Protein AF-X6CVF9-F1 (afdb_monomer)

Secondary structure (DSSP, 8-state):
-HHHHHHHHHHHHHHHHHHHHHHHTT-SEEEHHHHHHHHHHH---SS-HHHHHHHHHHHHHHTT-EEE--SGGG---S---------------------HHHHHHHHHHHTTTT---BHHHHHHHHHHHH-----HHHHHHHHHHHHHHHTPPPB---

Mean predicted aligned error: 18.11 Å

Radius of gyration: 21.22 Å; Cα contacts (8 Å, |Δi|>4): 129; chains: 1; bounding box: 34×46×64 Å

Sequence (158 aa):
MQRFDDIAARRVAMIIEQYVEARKRHFGYVSTDQAARAVQRVLKPGISAHELDDMVAALAVKNGLAVVFDRGARGSVGGAEADLDRKDQTMRAPAETTDVAGAADAILGSHRENASLSMKAAIALLRERTGTKRSDADLEGLLAKKATVLGVHFSRDN

Solvent-accessible surface area (backbone atoms only — not comparable to full-atom values): 9831 Å² total; per-residue (Å²): 118,67,71,58,56,55,52,50,54,50,50,53,53,51,50,50,50,55,50,48,58,58,36,59,78,80,38,71,54,47,44,41,44,62,49,48,55,54,46,50,73,78,42,81,70,97,64,55,74,65,59,52,39,51,55,48,42,55,52,29,52,76,69,74,26,47,73,41,86,66,49,76,86,74,70,87,85,78,85,79,92,71,94,73,87,84,87,80,95,76,82,81,77,88,78,90,65,65,60,57,69,61,51,47,52,54,53,54,62,73,38,65,83,83,50,78,43,34,61,67,57,52,50,50,54,45,31,72,76,41,69,58,84,73,53,67,70,60,52,48,55,50,48,54,55,50,25,61,77,71,72,50,70,67,39,82,84,126

Structure (mmCIF, N/CA/C/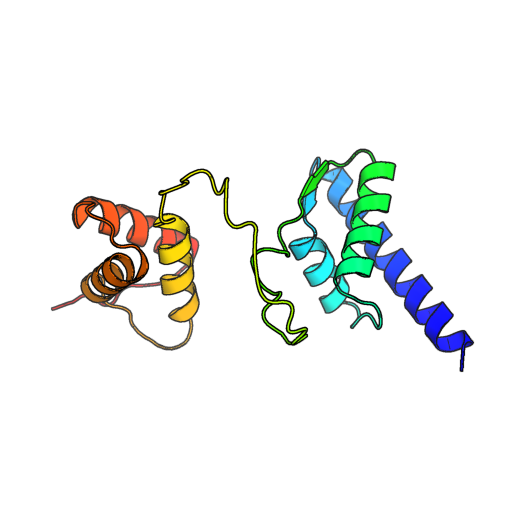O backbone):
data_AF-X6CVF9-F1
#
_entry.id   AF-X6CVF9-F1
#
loop_
_atom_site.group_PDB
_atom_site.id
_atom_site.type_symbol
_atom_site.label_atom_id
_atom_site.label_alt_id
_atom_site.label_comp_id
_atom_site.label_asym_id
_atom_site.label_entity_id
_atom_site.label_seq_id
_atom_site.pdbx_PDB_ins_code
_atom_site.Cartn_x
_atom_site.Cartn_y
_atom_site.Cartn_z
_atom_site.occupancy
_atom_site.B_iso_or_equiv
_atom_site.auth_seq_id
_atom_site.auth_comp_id
_atom_site.auth_asym_id
_atom_site.auth_atom_id
_atom_site.pdbx_PDB_model_num
ATOM 1 N N . MET A 1 1 ? 22.879 1.525 -27.992 1.00 52.31 1 MET A N 1
ATOM 2 C CA . MET A 1 1 ? 22.497 1.234 -26.593 1.00 52.31 1 MET A CA 1
ATOM 3 C C . MET A 1 1 ? 20.973 1.224 -26.382 1.00 52.31 1 MET A C 1
ATOM 5 O O . MET A 1 1 ? 20.523 0.376 -25.632 1.00 52.31 1 MET A O 1
ATOM 9 N N . GLN A 1 2 ? 20.185 2.007 -27.143 1.00 57.72 2 GLN A N 1
ATOM 10 C CA . GLN A 1 2 ? 18.704 2.110 -27.075 1.00 57.72 2 GLN A CA 1
ATOM 11 C C . GLN A 1 2 ? 17.897 0.794 -26.985 1.00 57.72 2 GLN A C 1
ATOM 13 O O . GLN A 1 2 ? 16.914 0.729 -26.260 1.00 57.72 2 GLN A O 1
ATOM 18 N N . ARG A 1 3 ? 18.318 -0.288 -27.660 1.00 59.19 3 ARG A N 1
ATOM 19 C CA . ARG A 1 3 ? 17.565 -1.561 -27.648 1.00 59.19 3 ARG A CA 1
ATOM 20 C C . ARG A 1 3 ? 17.404 -2.181 -26.256 1.00 59.19 3 ARG A C 1
ATOM 22 O O . ARG A 1 3 ? 16.417 -2.871 -26.030 1.00 59.19 3 ARG A O 1
ATOM 29 N N . PHE A 1 4 ? 18.368 -2.001 -25.352 1.00 57.22 4 PHE A N 1
ATOM 30 C CA . PHE A 1 4 ? 18.290 -2.593 -24.012 1.00 57.22 4 PHE A CA 1
ATOM 31 C C . PHE A 1 4 ? 17.327 -1.823 -23.108 1.00 57.22 4 PHE A C 1
ATOM 33 O O . PHE A 1 4 ? 16.577 -2.452 -22.361 1.00 57.22 4 PHE A O 1
ATOM 40 N N . ASP A 1 5 ? 17.285 -0.499 -23.251 1.00 64.19 5 ASP A N 1
ATOM 41 C CA . ASP A 1 5 ? 16.360 0.373 -22.525 1.00 64.19 5 ASP A CA 1
ATOM 42 C C . ASP A 1 5 ? 14.913 0.118 -22.969 1.00 64.19 5 ASP A C 1
ATOM 44 O O . ASP A 1 5 ? 14.029 -0.050 -22.131 1.00 64.19 5 ASP A O 1
ATOM 48 N N . ASP A 1 6 ? 14.686 -0.078 -24.273 1.00 72.31 6 ASP A N 1
ATOM 49 C CA . ASP A 1 6 ? 13.372 -0.449 -24.815 1.00 72.31 6 ASP A CA 1
ATOM 50 C C . ASP A 1 6 ? 12.887 -1.814 -24.298 1.00 72.31 6 ASP A C 1
ATOM 52 O O . ASP A 1 6 ? 11.703 -2.012 -24.014 1.00 72.31 6 ASP A O 1
ATOM 56 N N . ILE A 1 7 ? 13.797 -2.787 -24.169 1.00 71.88 7 ILE A N 1
ATOM 57 C CA . ILE A 1 7 ? 13.474 -4.113 -23.625 1.00 71.88 7 ILE A CA 1
ATOM 58 C C . ILE A 1 7 ? 13.165 -4.014 -22.127 1.00 71.88 7 ILE A C 1
ATOM 60 O O . ILE A 1 7 ? 12.223 -4.657 -21.658 1.00 71.88 7 ILE A O 1
ATOM 64 N N . ALA A 1 8 ? 13.928 -3.217 -21.378 1.00 73.94 8 ALA A N 1
ATOM 65 C CA . ALA A 1 8 ? 13.691 -2.988 -19.958 1.00 73.94 8 ALA A CA 1
ATOM 66 C C . ALA A 1 8 ? 12.339 -2.296 -19.724 1.00 73.94 8 ALA A C 1
ATOM 68 O O . ALA A 1 8 ? 11.545 -2.784 -18.920 1.00 73.94 8 ALA A O 1
ATOM 69 N N . ALA A 1 9 ? 12.029 -1.246 -20.487 1.00 76.50 9 ALA A N 1
ATOM 70 C CA . ALA A 1 9 ? 10.752 -0.538 -20.420 1.00 76.50 9 ALA A CA 1
ATOM 71 C C . ALA A 1 9 ? 9.562 -1.462 -20.735 1.00 76.50 9 ALA A C 1
ATOM 73 O O . ALA A 1 9 ? 8.579 -1.497 -19.992 1.00 76.50 9 ALA A O 1
ATOM 74 N N . ARG A 1 10 ? 9.674 -2.300 -21.777 1.00 84.19 10 ARG A N 1
ATOM 75 C CA . ARG A 1 10 ? 8.641 -3.299 -22.117 1.00 84.19 10 ARG A CA 1
ATOM 76 C C . ARG A 1 10 ? 8.436 -4.333 -21.012 1.00 84.19 10 ARG A C 1
ATOM 78 O O . ARG A 1 10 ? 7.300 -4.713 -20.739 1.00 84.19 10 ARG A O 1
ATOM 85 N N . ARG A 1 11 ? 9.513 -4.792 -20.368 1.00 86.06 11 ARG A N 1
ATOM 86 C CA . ARG A 1 11 ? 9.426 -5.736 -19.241 1.00 86.06 11 ARG A CA 1
ATOM 87 C C . ARG A 1 11 ? 8.744 -5.109 -18.032 1.00 86.06 11 ARG A C 1
ATOM 89 O O . ARG A 1 11 ? 7.901 -5.760 -17.426 1.00 86.06 11 ARG A O 1
ATOM 96 N N . VAL A 1 12 ? 9.071 -3.859 -17.707 1.00 85.75 12 VAL A N 1
ATOM 97 C CA . VAL A 1 12 ? 8.410 -3.119 -16.622 1.00 85.75 12 VAL A CA 1
ATOM 98 C C . VAL A 1 12 ? 6.909 -3.009 -16.891 1.00 85.75 12 VAL A C 1
ATOM 100 O O . VAL A 1 12 ? 6.118 -3.391 -16.033 1.00 85.75 12 VAL A O 1
ATOM 103 N N . ALA A 1 13 ? 6.515 -2.589 -18.097 1.00 86.62 13 ALA A N 1
ATOM 104 C CA . ALA A 1 13 ? 5.107 -2.500 -18.484 1.00 86.62 13 ALA A CA 1
ATOM 105 C C . ALA A 1 13 ? 4.376 -3.850 -18.353 1.00 86.62 13 ALA A C 1
ATOM 107 O O . ALA A 1 13 ? 3.305 -3.909 -17.755 1.00 86.62 13 ALA A O 1
ATOM 108 N N . MET A 1 14 ? 4.989 -4.939 -18.830 1.00 91.25 14 MET A N 1
ATOM 109 C CA . MET A 1 14 ? 4.422 -6.290 -18.738 1.00 91.25 14 MET A CA 1
ATOM 110 C C . MET A 1 14 ? 4.203 -6.738 -17.284 1.00 91.25 14 MET A C 1
ATOM 112 O O . MET A 1 14 ? 3.169 -7.319 -16.961 1.00 91.25 14 MET A O 1
ATOM 116 N N . ILE A 1 15 ? 5.153 -6.453 -16.388 1.00 91.38 15 ILE A N 1
ATOM 117 C CA . ILE A 1 15 ? 5.037 -6.806 -14.964 1.00 91.38 15 ILE A CA 1
ATOM 118 C C . ILE A 1 15 ? 3.931 -5.985 -14.292 1.00 91.38 15 ILE A C 1
ATOM 120 O O . ILE A 1 15 ? 3.153 -6.532 -13.509 1.00 91.38 15 ILE A O 1
ATOM 124 N N . ILE A 1 16 ? 3.844 -4.686 -14.597 1.00 91.00 16 ILE A N 1
ATOM 125 C CA . ILE A 1 16 ? 2.788 -3.813 -14.069 1.00 91.00 16 ILE A CA 1
ATOM 126 C C . ILE A 1 16 ? 1.415 -4.313 -14.530 1.00 91.00 16 ILE A C 1
ATOM 128 O O . ILE A 1 16 ? 0.497 -4.402 -13.718 1.00 91.00 16 ILE A O 1
ATOM 132 N N . GLU A 1 17 ? 1.284 -4.709 -15.795 1.00 92.81 17 GLU A N 1
ATOM 133 C CA . GLU A 1 17 ? 0.055 -5.294 -16.338 1.00 92.81 17 GLU A CA 1
ATOM 134 C C . GLU A 1 17 ? -0.347 -6.573 -15.629 1.00 92.81 17 GLU A C 1
ATOM 136 O O . GLU A 1 17 ? -1.464 -6.669 -15.118 1.00 92.81 17 GLU A O 1
ATOM 141 N N . GLN A 1 18 ? 0.583 -7.513 -15.491 1.00 91.38 18 GLN A N 1
ATOM 142 C CA . GLN A 1 18 ? 0.323 -8.748 -14.766 1.00 91.38 18 GLN A CA 1
ATOM 143 C C . GLN A 1 18 ? -0.097 -8.482 -13.313 1.00 91.38 18 GLN A C 1
ATOM 145 O O . GLN A 1 18 ? -1.004 -9.139 -12.798 1.00 91.38 18 GLN A O 1
ATOM 150 N N . TYR A 1 19 ? 0.541 -7.514 -12.652 1.00 91.31 19 TYR A N 1
ATOM 151 C CA . TYR A 1 19 ? 0.200 -7.126 -11.290 1.00 91.31 19 TYR A CA 1
ATOM 152 C C . TYR A 1 19 ? -1.219 -6.549 -11.194 1.00 91.31 19 TYR A C 1
ATOM 154 O O . TYR A 1 19 ? -1.999 -6.993 -10.349 1.00 91.31 19 TYR A O 1
ATOM 162 N N . VAL A 1 20 ? -1.571 -5.593 -12.059 1.00 90.44 20 VAL A N 1
ATOM 163 C CA . VAL A 1 20 ? -2.890 -4.939 -12.070 1.00 90.44 20 VAL A CA 1
ATOM 164 C C . VAL A 1 20 ? -3.998 -5.947 -12.392 1.00 90.44 20 VAL A C 1
ATOM 166 O O . VAL A 1 20 ? -5.005 -5.987 -11.684 1.00 90.44 20 VAL A O 1
ATOM 169 N N . GLU A 1 21 ? -3.795 -6.820 -13.381 1.00 89.56 21 GLU A N 1
ATOM 170 C CA . GLU A 1 21 ? -4.752 -7.877 -13.738 1.00 89.56 21 GLU A CA 1
ATOM 171 C C . GLU A 1 21 ? -4.952 -8.897 -12.611 1.00 89.56 21 GLU A C 1
ATOM 173 O O . GLU A 1 21 ? -6.080 -9.295 -12.310 1.00 89.56 21 GLU A O 1
ATOM 178 N N . ALA A 1 22 ? -3.875 -9.305 -11.935 1.00 88.44 22 ALA A N 1
ATOM 179 C CA . ALA A 1 22 ? -3.983 -10.183 -10.774 1.00 88.44 22 ALA A CA 1
ATOM 180 C C . ALA A 1 22 ? -4.740 -9.499 -9.625 1.00 88.44 22 ALA A C 1
ATOM 182 O O . ALA A 1 22 ? -5.572 -10.126 -8.964 1.00 88.44 22 ALA A O 1
ATOM 183 N N . ARG A 1 23 ? -4.487 -8.202 -9.406 1.00 84.06 23 ARG A N 1
ATOM 184 C CA . ARG A 1 23 ? -5.131 -7.418 -8.347 1.00 84.06 23 ARG A CA 1
ATOM 185 C C . ARG A 1 23 ? -6.631 -7.272 -8.582 1.00 84.06 23 ARG A C 1
ATOM 187 O O . ARG A 1 23 ? -7.402 -7.468 -7.645 1.00 84.06 23 ARG A O 1
ATOM 194 N N . LYS A 1 24 ? -7.036 -7.029 -9.830 1.00 86.38 24 LYS A N 1
ATOM 195 C CA . LYS A 1 24 ? -8.433 -6.875 -10.262 1.00 86.38 24 LYS A CA 1
ATOM 196 C C . LYS A 1 24 ? -9.339 -8.038 -9.861 1.00 86.38 24 LYS A C 1
ATOM 198 O O . LYS A 1 24 ? -10.513 -7.833 -9.578 1.00 86.38 24 LYS A O 1
ATOM 203 N N . ARG A 1 25 ? -8.804 -9.263 -9.810 1.00 84.06 25 ARG A N 1
ATOM 204 C CA . ARG A 1 25 ? -9.575 -10.466 -9.447 1.00 84.06 25 ARG A CA 1
ATOM 205 C C . ARG A 1 25 ? -10.025 -10.488 -7.988 1.00 84.06 25 ARG A C 1
ATOM 207 O O . ARG A 1 25 ? -10.980 -11.186 -7.665 1.00 84.06 25 ARG A O 1
ATOM 214 N N . HIS A 1 26 ? -9.323 -9.770 -7.114 1.00 83.19 26 HIS A N 1
ATOM 215 C CA . HIS A 1 26 ? -9.494 -9.878 -5.664 1.00 83.19 26 HIS A CA 1
ATOM 216 C C . HIS A 1 26 ? -9.735 -8.533 -4.970 1.00 83.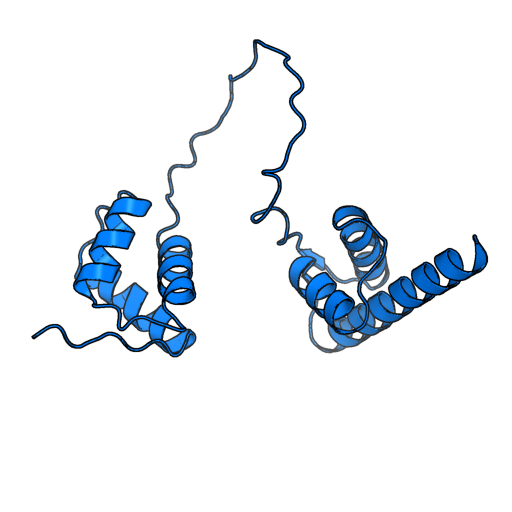19 26 HIS A C 1
ATOM 218 O O . HIS A 1 26 ? -10.218 -8.514 -3.841 1.00 83.19 26 HIS A O 1
ATOM 224 N N . PHE A 1 27 ? -9.413 -7.411 -5.619 1.00 85.69 27 PHE A N 1
ATOM 225 C CA . PHE A 1 27 ? -9.484 -6.078 -5.029 1.00 85.69 27 PHE A CA 1
ATOM 226 C C . PHE A 1 27 ? -9.986 -5.053 -6.049 1.00 85.69 27 PHE A C 1
ATOM 228 O O . PHE A 1 27 ? -9.616 -5.101 -7.218 1.00 85.69 27 PHE A O 1
ATOM 235 N N . GLY A 1 28 ? -10.764 -4.073 -5.580 1.00 87.06 28 GLY A N 1
ATOM 236 C CA . GLY A 1 28 ? -11.231 -2.934 -6.385 1.00 87.06 28 GLY A CA 1
ATOM 237 C C . GLY A 1 28 ? -10.249 -1.758 -6.464 1.00 87.06 28 GLY A C 1
ATOM 238 O O . GLY A 1 28 ? -10.631 -0.676 -6.903 1.00 87.06 28 GLY A O 1
ATOM 239 N N . TYR A 1 29 ? -9.007 -1.929 -5.999 1.00 91.31 29 TYR A N 1
ATOM 240 C CA . TYR A 1 29 ? -8.017 -0.853 -5.949 1.00 91.31 29 TYR A CA 1
ATOM 241 C C . TYR A 1 29 ? -6.571 -1.351 -6.088 1.00 91.31 29 TYR A C 1
ATOM 243 O O . TYR A 1 29 ? -6.263 -2.521 -5.832 1.00 91.31 29 TYR A O 1
ATOM 251 N N . VAL A 1 30 ? -5.678 -0.422 -6.434 1.00 91.69 30 VAL A N 1
ATOM 252 C CA . VAL A 1 30 ? -4.224 -0.590 -6.517 1.00 91.69 30 VAL 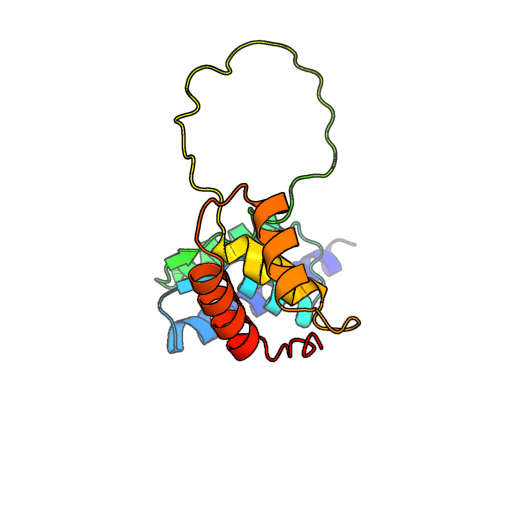A CA 1
ATOM 253 C C . VAL A 1 30 ? -3.531 0.459 -5.643 1.00 91.69 30 VAL A C 1
ATOM 255 O O . VAL A 1 30 ? -3.854 1.639 -5.717 1.00 91.69 30 VAL A O 1
ATOM 258 N N . SER A 1 31 ? -2.570 0.028 -4.823 1.00 93.19 31 SER A N 1
ATOM 259 C CA . SER A 1 31 ? -1.676 0.910 -4.056 1.00 93.19 31 SER A CA 1
ATOM 260 C C . SER A 1 31 ? -0.369 1.094 -4.821 1.00 93.19 31 SER A C 1
ATOM 262 O O . SER A 1 31 ? 0.210 0.103 -5.285 1.00 93.19 31 SER A O 1
ATOM 264 N N . THR A 1 32 ? 0.104 2.335 -4.955 1.00 91.50 32 THR A N 1
ATOM 265 C CA . THR A 1 32 ? 1.355 2.600 -5.667 1.00 91.50 32 THR A CA 1
ATOM 266 C C . THR A 1 32 ? 2.556 2.036 -4.905 1.00 91.50 32 THR A C 1
ATOM 268 O O . THR A 1 32 ? 3.414 1.410 -5.523 1.00 91.50 32 THR A O 1
ATOM 271 N N . ASP A 1 33 ? 2.627 2.121 -3.572 1.00 89.81 33 ASP A N 1
ATOM 272 C CA . ASP A 1 33 ? 3.700 1.510 -2.768 1.00 89.81 33 ASP A CA 1
ATOM 273 C C . ASP A 1 33 ? 3.750 -0.015 -2.944 1.00 89.81 33 ASP A C 1
ATOM 275 O O . ASP A 1 33 ? 4.815 -0.575 -3.226 1.00 89.81 33 ASP A O 1
ATOM 279 N N . GLN A 1 34 ? 2.602 -0.697 -2.862 1.00 91.38 34 GLN A N 1
ATOM 280 C CA . GLN A 1 34 ? 2.546 -2.148 -3.060 1.00 91.38 34 GLN A CA 1
ATOM 281 C C . GLN A 1 34 ? 2.926 -2.544 -4.488 1.00 91.38 34 GLN A C 1
ATOM 283 O O . GLN A 1 34 ? 3.629 -3.542 -4.670 1.00 91.38 34 GLN A O 1
ATOM 288 N N . ALA A 1 35 ? 2.489 -1.770 -5.483 1.00 89.94 35 ALA A N 1
ATOM 289 C CA . ALA A 1 35 ? 2.834 -2.000 -6.877 1.00 89.94 35 ALA A CA 1
ATOM 290 C C . ALA A 1 35 ? 4.346 -1.875 -7.107 1.00 89.94 35 ALA A C 1
ATOM 292 O O . ALA A 1 35 ? 4.943 -2.802 -7.654 1.00 89.94 35 ALA A O 1
ATOM 293 N N . ALA A 1 36 ? 5.014 -0.821 -6.615 1.00 88.88 36 ALA A N 1
ATOM 294 C CA . ALA A 1 36 ? 6.470 -0.753 -6.770 1.00 88.88 36 ALA A CA 1
ATOM 295 C C . ALA A 1 36 ? 7.199 -1.841 -6.018 1.00 88.88 36 ALA A C 1
ATOM 297 O O . ALA A 1 36 ? 8.146 -2.385 -6.569 1.00 88.88 36 ALA A O 1
ATOM 298 N N . ARG A 1 37 ? 6.790 -2.191 -4.795 1.00 88.62 37 ARG A N 1
ATOM 299 C CA . ARG A 1 37 ? 7.435 -3.303 -4.085 1.00 88.62 37 ARG A CA 1
ATOM 300 C C . ARG A 1 37 ? 7.324 -4.599 -4.882 1.00 88.62 37 ARG A C 1
ATOM 302 O O . ARG A 1 37 ? 8.281 -5.367 -4.924 1.00 88.62 37 ARG A O 1
ATOM 309 N N . ALA A 1 38 ? 6.178 -4.845 -5.514 1.00 88.69 38 ALA A N 1
ATOM 310 C CA . ALA A 1 38 ? 5.983 -6.011 -6.367 1.00 88.69 38 ALA A CA 1
ATOM 311 C C . ALA A 1 38 ? 6.880 -5.959 -7.614 1.00 88.69 38 ALA A C 1
ATOM 313 O O . ALA A 1 38 ? 7.583 -6.927 -7.890 1.00 88.69 38 ALA A O 1
ATOM 314 N N . VAL A 1 39 ? 6.923 -4.821 -8.313 1.00 86.69 39 VAL A N 1
ATOM 315 C CA . VAL A 1 39 ? 7.760 -4.632 -9.509 1.00 86.69 39 VAL A CA 1
ATOM 316 C C . VAL A 1 39 ? 9.250 -4.744 -9.164 1.00 86.69 39 VAL A C 1
ATOM 318 O O . VAL A 1 39 ? 9.963 -5.516 -9.799 1.00 86.69 39 VAL A O 1
ATOM 321 N N . GLN A 1 40 ? 9.705 -4.068 -8.104 1.00 86.81 40 GLN A N 1
ATOM 322 C CA . GLN A 1 40 ? 11.098 -4.047 -7.636 1.00 86.81 40 GLN A CA 1
ATOM 323 C C . GLN A 1 40 ? 11.623 -5.420 -7.201 1.00 86.81 40 GLN A C 1
ATOM 325 O O . GLN A 1 40 ? 12.823 -5.674 -7.297 1.00 86.81 40 GLN A O 1
ATOM 330 N N . ARG A 1 41 ? 10.744 -6.313 -6.724 1.00 85.12 41 ARG A N 1
ATOM 331 C CA . ARG A 1 41 ? 11.113 -7.702 -6.401 1.00 85.12 41 ARG A CA 1
ATOM 332 C C . ARG A 1 41 ? 11.452 -8.523 -7.640 1.00 85.12 41 ARG A C 1
ATOM 334 O O . ARG A 1 41 ? 12.248 -9.448 -7.539 1.00 85.12 41 ARG A O 1
ATOM 341 N N . VAL A 1 42 ? 10.833 -8.211 -8.775 1.00 83.94 42 VAL A N 1
ATOM 342 C CA . VAL A 1 42 ? 11.019 -8.951 -10.030 1.00 83.94 42 VAL A CA 1
ATOM 343 C C . VAL A 1 42 ? 12.145 -8.339 -10.860 1.00 83.94 42 VAL A C 1
ATOM 345 O O . VAL A 1 42 ? 12.932 -9.055 -11.474 1.00 83.94 42 VAL A O 1
ATOM 348 N N . LEU A 1 43 ? 12.239 -7.012 -10.873 1.00 83.31 43 LEU A N 1
ATOM 349 C CA . LEU A 1 43 ? 13.207 -6.263 -11.660 1.00 83.31 43 LEU A CA 1
ATOM 350 C C . LEU A 1 43 ? 13.526 -4.955 -10.941 1.00 83.31 43 LEU A C 1
ATOM 352 O O . LEU A 1 43 ? 12.612 -4.293 -10.471 1.00 83.31 43 LEU A O 1
ATOM 356 N N . LYS A 1 44 ? 14.791 -4.526 -10.919 1.00 81.62 44 LYS A N 1
ATOM 357 C CA . LYS A 1 44 ? 15.118 -3.138 -10.562 1.00 81.62 44 LYS A CA 1
ATOM 358 C C . LYS A 1 44 ? 14.803 -2.242 -11.764 1.00 81.62 44 LYS A C 1
ATOM 360 O O . LYS A 1 44 ? 15.535 -2.323 -12.752 1.00 81.62 44 LYS A O 1
ATOM 365 N N . PRO A 1 45 ? 13.720 -1.445 -11.729 1.00 74.00 45 PRO A N 1
ATOM 366 C CA . PRO A 1 45 ? 13.382 -0.594 -12.856 1.00 74.00 45 PRO A CA 1
ATOM 367 C C . PRO A 1 45 ? 14.441 0.503 -13.015 1.00 74.00 45 PRO A C 1
ATOM 369 O O . PRO A 1 45 ? 14.866 1.099 -12.029 1.00 74.00 45 PRO A O 1
ATOM 372 N N . GLY A 1 46 ? 14.841 0.785 -14.256 1.00 78.62 46 GLY A N 1
ATOM 373 C CA . GLY A 1 46 ? 15.671 1.947 -14.601 1.00 78.62 46 GLY A CA 1
ATOM 374 C C . GLY A 1 46 ? 14.871 3.246 -14.753 1.00 78.62 46 GLY A C 1
ATOM 375 O O . GLY A 1 46 ? 15.369 4.183 -15.362 1.00 78.62 46 GLY A O 1
ATOM 376 N N . ILE A 1 47 ? 13.631 3.277 -14.253 1.00 81.25 47 ILE A N 1
ATOM 377 C CA . ILE A 1 47 ? 12.707 4.416 -14.334 1.00 81.25 47 ILE A CA 1
ATOM 378 C C . ILE A 1 47 ? 12.512 5.051 -12.959 1.00 81.25 47 ILE A C 1
ATOM 380 O O . ILE A 1 47 ? 12.764 4.422 -11.925 1.00 81.25 47 ILE A O 1
ATOM 384 N N . SER A 1 48 ? 12.059 6.304 -12.944 1.00 86.19 48 SER A N 1
ATOM 385 C CA . SER A 1 48 ? 11.829 7.024 -11.691 1.00 86.19 48 SER A CA 1
ATOM 386 C C . SER A 1 48 ? 10.642 6.447 -10.905 1.00 86.19 48 SER A C 1
ATOM 388 O O . SER A 1 48 ? 9.750 5.798 -11.452 1.00 86.19 48 SER A O 1
ATOM 390 N N . ALA A 1 49 ? 10.611 6.701 -9.594 1.00 83.94 49 ALA A N 1
ATOM 391 C CA . ALA A 1 49 ? 9.506 6.268 -8.740 1.00 83.94 49 ALA A CA 1
ATOM 392 C C . ALA A 1 49 ? 8.161 6.891 -9.156 1.00 83.94 49 ALA A C 1
ATOM 394 O O . ALA A 1 49 ? 7.145 6.203 -9.100 1.00 83.94 49 ALA A O 1
ATOM 395 N N . HIS A 1 50 ? 8.173 8.158 -9.582 1.00 85.56 50 HIS A N 1
ATOM 396 C CA . HIS A 1 50 ? 6.987 8.864 -10.072 1.00 85.56 50 HIS A CA 1
ATOM 397 C C . HIS A 1 50 ?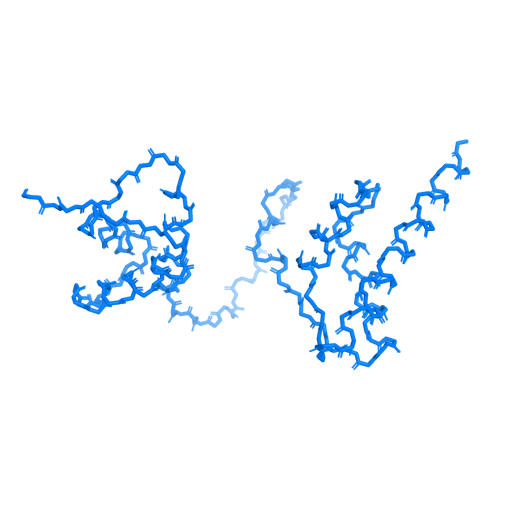 6.497 8.291 -11.402 1.00 85.56 50 HIS A C 1
ATOM 399 O O . HIS A 1 50 ? 5.318 7.998 -11.541 1.00 85.56 50 HIS A O 1
ATOM 405 N N . GLU A 1 51 ? 7.409 8.021 -12.334 1.00 88.12 51 GLU A N 1
ATOM 406 C CA . GLU A 1 51 ? 7.070 7.415 -13.625 1.00 88.12 51 GLU A CA 1
ATOM 407 C C . GLU A 1 51 ? 6.475 6.009 -13.462 1.00 88.12 51 GLU A C 1
ATOM 409 O O . GLU A 1 51 ? 5.496 5.654 -14.117 1.00 88.12 51 GLU A O 1
ATOM 414 N N . LEU A 1 52 ? 7.006 5.217 -12.525 1.00 88.75 52 LEU A N 1
ATOM 415 C CA . LEU A 1 52 ? 6.424 3.926 -12.167 1.00 88.75 52 LEU A CA 1
ATOM 416 C C . LEU A 1 52 ? 5.000 4.074 -11.603 1.00 88.75 52 LEU A C 1
ATOM 418 O O . LEU A 1 52 ? 4.129 3.264 -11.924 1.00 88.75 52 LEU A O 1
ATOM 422 N N . ASP A 1 53 ? 4.756 5.096 -10.784 1.00 90.81 53 ASP A N 1
ATOM 423 C CA . ASP A 1 53 ? 3.437 5.363 -10.199 1.00 90.81 53 ASP A CA 1
ATOM 424 C C . ASP A 1 53 ? 2.426 5.788 -11.261 1.00 90.81 53 ASP A C 1
ATOM 426 O O . ASP A 1 53 ? 1.303 5.282 -11.259 1.00 90.81 53 ASP A O 1
ATOM 430 N N . ASP A 1 54 ? 2.841 6.625 -12.209 1.00 91.75 54 ASP A N 1
ATOM 431 C CA . ASP A 1 54 ? 2.013 7.056 -13.334 1.00 91.75 54 ASP A CA 1
ATOM 432 C C . ASP A 1 54 ? 1.623 5.874 -14.232 1.00 91.75 54 ASP A C 1
ATOM 434 O O . ASP A 1 54 ? 0.455 5.726 -14.599 1.00 91.75 54 ASP A O 1
ATOM 438 N N . MET A 1 55 ? 2.568 4.974 -14.535 1.00 91.94 55 MET A N 1
ATOM 439 C CA . MET A 1 55 ? 2.292 3.758 -15.313 1.00 91.94 55 MET A CA 1
ATOM 440 C C . MET A 1 55 ? 1.289 2.838 -14.605 1.00 91.94 55 MET A C 1
ATOM 442 O O . MET A 1 55 ? 0.363 2.315 -15.232 1.00 91.94 55 MET A O 1
ATOM 446 N N . VAL A 1 56 ? 1.459 2.645 -13.295 1.00 91.94 56 VAL A N 1
ATOM 447 C CA . VAL A 1 56 ? 0.543 1.847 -12.471 1.00 91.94 56 VAL A CA 1
ATOM 448 C C . VAL A 1 56 ? -0.844 2.488 -12.440 1.00 91.94 56 VAL A C 1
ATOM 450 O O . VAL A 1 56 ? -1.841 1.791 -12.639 1.00 91.94 56 VAL A O 1
ATOM 453 N N . ALA A 1 57 ? -0.917 3.802 -12.226 1.00 92.69 57 ALA A N 1
ATOM 454 C CA . ALA A 1 57 ? -2.168 4.542 -12.152 1.00 92.69 57 ALA A CA 1
ATOM 455 C C . ALA A 1 57 ? -2.931 4.491 -13.480 1.00 92.69 57 ALA A C 1
ATOM 457 O O . ALA A 1 57 ? -4.114 4.147 -13.497 1.00 92.69 57 ALA A O 1
ATOM 458 N N . ALA A 1 58 ? -2.248 4.751 -14.598 1.00 93.12 58 ALA A N 1
ATOM 459 C CA . ALA A 1 58 ? -2.841 4.694 -15.929 1.00 93.12 58 ALA A CA 1
ATOM 460 C C . ALA A 1 58 ? -3.458 3.317 -16.213 1.00 93.12 58 ALA A C 1
ATOM 462 O O . ALA A 1 58 ? -4.579 3.215 -16.721 1.00 93.12 58 ALA A O 1
ATOM 463 N N . LEU A 1 59 ? -2.755 2.244 -15.843 1.00 92.38 59 LEU A N 1
ATOM 464 C CA . LEU A 1 59 ? -3.220 0.888 -16.099 1.00 92.38 59 LEU A CA 1
ATOM 465 C C . LEU A 1 59 ? -4.334 0.439 -15.149 1.00 92.38 59 LEU A C 1
ATOM 467 O O . LEU A 1 59 ? -5.241 -0.280 -15.570 1.00 92.38 59 LEU A O 1
ATOM 471 N N . ALA A 1 60 ? -4.297 0.883 -13.894 1.00 91.31 60 ALA A N 1
ATOM 472 C CA . ALA A 1 60 ? -5.362 0.662 -12.924 1.00 91.31 60 ALA A CA 1
ATOM 473 C C . ALA A 1 60 ? -6.664 1.355 -13.356 1.00 91.31 60 ALA A C 1
ATOM 475 O O . ALA A 1 60 ? -7.708 0.704 -13.393 1.00 91.31 60 ALA A O 1
ATOM 476 N N . VAL A 1 61 ? -6.594 2.622 -13.787 1.00 93.00 61 VAL A N 1
ATOM 477 C CA . VAL A 1 61 ? -7.748 3.374 -14.311 1.00 93.00 61 VAL A CA 1
ATOM 478 C C . VAL A 1 61 ? -8.321 2.694 -15.551 1.00 93.00 61 VAL A C 1
ATOM 480 O O . VAL A 1 61 ? -9.528 2.463 -15.621 1.00 93.00 61 VAL A O 1
ATOM 483 N N . LYS A 1 62 ? -7.462 2.287 -16.496 1.00 93.12 62 LYS A N 1
ATOM 484 C CA . LYS A 1 62 ? -7.881 1.527 -17.686 1.00 93.12 62 LYS A CA 1
ATOM 485 C C . LYS A 1 62 ? -8.626 0.237 -17.320 1.00 93.12 62 LYS A C 1
ATOM 487 O O . LYS A 1 62 ? -9.506 -0.194 -18.060 1.00 93.12 62 LYS A O 1
ATOM 492 N N . ASN A 1 63 ? -8.292 -0.363 -16.181 1.00 88.44 63 ASN A N 1
ATOM 493 C CA . ASN A 1 63 ? -8.896 -1.595 -15.684 1.00 88.44 63 ASN A CA 1
ATOM 494 C C . ASN A 1 63 ? -10.064 -1.409 -14.709 1.00 88.44 63 ASN A C 1
ATOM 496 O O . ASN A 1 63 ? -10.584 -2.407 -14.204 1.00 88.44 63 ASN A O 1
ATOM 500 N N . GLY A 1 64 ? -10.498 -0.170 -14.467 1.00 90.25 64 GLY A N 1
ATOM 501 C CA . GLY A 1 64 ? -11.608 0.135 -13.565 1.00 90.25 64 GLY A CA 1
ATOM 502 C C . GLY A 1 64 ? -11.265 -0.023 -12.082 1.00 90.25 64 GLY A C 1
ATOM 503 O O . GLY A 1 64 ? -12.159 -0.259 -11.273 1.00 90.25 64 GLY A O 1
ATOM 504 N N . LEU A 1 65 ? -9.985 0.074 -11.717 1.00 90.75 65 LEU A N 1
ATOM 505 C CA . LEU A 1 65 ? -9.524 0.018 -10.331 1.00 90.75 65 LEU A CA 1
ATOM 506 C C . LEU A 1 65 ? -9.263 1.422 -9.787 1.00 90.75 65 LEU A C 1
ATOM 508 O O . LEU A 1 65 ? -8.690 2.270 -10.472 1.00 90.75 65 LEU A O 1
ATOM 512 N N . ALA A 1 66 ? -9.628 1.646 -8.524 1.00 91.31 66 ALA A N 1
ATOM 513 C CA . ALA A 1 66 ? -9.233 2.852 -7.805 1.00 91.31 66 ALA A CA 1
ATOM 514 C C . ALA A 1 66 ? -7.713 2.866 -7.554 1.00 91.31 66 ALA A C 1
ATOM 516 O O . ALA A 1 66 ? -7.103 1.817 -7.338 1.00 91.31 66 ALA A O 1
ATOM 517 N N . VAL A 1 67 ? -7.097 4.049 -7.544 1.00 93.31 67 VAL A N 1
ATOM 518 C CA . VAL A 1 67 ? -5.652 4.214 -7.312 1.00 93.31 67 VAL A CA 1
ATOM 519 C C . VAL A 1 67 ? -5.418 4.901 -5.972 1.00 93.31 67 VAL A C 1
ATOM 521 O O . VAL A 1 67 ? -6.004 5.945 -5.695 1.00 93.31 67 VAL A O 1
ATOM 524 N N . VAL A 1 68 ? -4.551 4.319 -5.146 1.00 93.19 68 VAL A N 1
ATOM 525 C CA . VAL A 1 68 ? -4.132 4.867 -3.852 1.00 93.19 68 VAL A CA 1
ATOM 526 C C . VAL A 1 68 ? -2.655 5.245 -3.931 1.00 93.19 68 VAL A C 1
ATOM 528 O O . VAL A 1 68 ? -1.798 4.373 -4.073 1.00 93.19 68 VAL A O 1
ATOM 531 N N . PHE A 1 69 ? -2.361 6.541 -3.818 1.00 89.38 69 PHE A N 1
ATOM 532 C CA . PHE A 1 69 ? -0.998 7.077 -3.796 1.00 89.38 69 PHE A CA 1
ATOM 533 C C . PHE A 1 69 ? -0.461 7.127 -2.359 1.00 89.38 69 PHE A C 1
ATOM 535 O O . PHE A 1 69 ? -0.554 8.144 -1.678 1.00 89.38 69 PHE A O 1
ATOM 542 N N . ASP A 1 70 ? 0.097 6.017 -1.882 1.00 86.69 70 ASP A N 1
ATOM 543 C CA . ASP A 1 70 ? 0.576 5.838 -0.502 1.00 86.69 70 ASP A CA 1
ATOM 544 C C . ASP A 1 70 ? 2.106 5.931 -0.349 1.00 86.69 70 ASP A C 1
ATOM 546 O O . ASP A 1 70 ? 2.620 5.931 0.772 1.00 86.69 70 ASP A O 1
ATOM 550 N N . ARG A 1 71 ? 2.855 6.084 -1.452 1.00 74.50 71 ARG A N 1
ATOM 551 C CA . ARG A 1 71 ? 4.325 6.206 -1.412 1.00 74.50 71 ARG A CA 1
ATOM 552 C C . ARG A 1 71 ? 4.828 7.595 -0.984 1.00 74.50 71 ARG A C 1
ATOM 554 O O . ARG A 1 71 ? 5.860 7.694 -0.319 1.00 74.50 71 ARG A O 1
ATOM 561 N N . GLY A 1 72 ? 4.100 8.665 -1.318 1.00 60.78 72 GLY A N 1
ATOM 562 C CA . GLY A 1 72 ? 4.532 10.061 -1.124 1.00 60.78 72 GLY A CA 1
ATOM 563 C C . GLY A 1 72 ? 4.755 10.489 0.333 1.00 60.78 72 GLY A C 1
ATOM 564 O O . GLY A 1 72 ? 5.463 11.457 0.588 1.00 60.78 72 GLY A O 1
ATOM 565 N N . ALA A 1 73 ? 4.232 9.741 1.306 1.00 54.44 73 ALA A N 1
ATOM 566 C CA . ALA A 1 73 ? 4.442 10.029 2.724 1.00 54.44 73 ALA A CA 1
ATOM 567 C C . ALA A 1 73 ? 5.848 9.644 3.237 1.00 54.44 73 ALA A C 1
ATOM 569 O O . ALA A 1 73 ? 6.174 9.940 4.385 1.00 54.44 73 ALA A O 1
ATOM 570 N N . ARG A 1 74 ? 6.678 8.958 2.430 1.00 51.69 74 ARG A N 1
ATOM 571 C CA . ARG A 1 74 ? 7.950 8.368 2.891 1.00 51.69 74 ARG A CA 1
ATOM 572 C C . ARG A 1 74 ? 9.229 8.869 2.219 1.00 51.69 74 ARG A C 1
ATOM 574 O O . ARG A 1 74 ? 10.297 8.412 2.615 1.00 51.69 74 ARG A O 1
ATOM 581 N N . GLY A 1 75 ? 9.188 9.814 1.281 1.00 43.88 75 GLY A N 1
ATOM 582 C CA . GLY A 1 75 ? 10.448 10.307 0.725 1.00 43.88 75 GLY A CA 1
ATOM 583 C C . GLY A 1 75 ? 10.338 11.334 -0.385 1.00 43.88 75 GLY A C 1
ATOM 584 O O . GLY A 1 75 ? 10.350 10.963 -1.550 1.00 43.88 75 GLY A O 1
ATOM 585 N N . SER A 1 76 ? 10.375 12.604 0.014 1.00 42.50 76 SER A N 1
ATOM 586 C CA . SER A 1 76 ? 11.106 13.655 -0.701 1.00 42.50 76 SER A CA 1
ATOM 587 C C . SER A 1 76 ? 11.822 14.523 0.335 1.00 42.50 76 SER A C 1
ATOM 589 O O . SER A 1 76 ? 11.458 15.667 0.576 1.00 42.50 76 SER A O 1
ATOM 591 N N . VAL A 1 77 ? 12.826 13.948 1.001 1.00 48.66 77 VAL A N 1
ATOM 592 C CA . VAL A 1 77 ? 13.879 14.722 1.673 1.00 48.66 77 VAL A CA 1
ATOM 593 C C . VAL A 1 77 ? 15.180 14.303 1.007 1.00 48.66 77 VAL A C 1
ATOM 595 O O . VAL A 1 77 ? 15.778 13.290 1.357 1.00 48.66 77 VAL A O 1
ATOM 598 N N . GLY A 1 78 ? 15.540 15.028 -0.048 1.00 42.91 78 GLY A N 1
ATOM 599 C CA . GLY A 1 78 ? 16.684 14.704 -0.889 1.00 42.91 78 GLY A CA 1
ATOM 600 C C . GLY A 1 78 ? 16.900 15.728 -1.995 1.00 42.91 78 GLY A C 1
ATOM 601 O O . GLY A 1 78 ? 16.687 15.415 -3.156 1.00 42.91 78 GLY A O 1
ATOM 602 N N . GLY A 1 79 ? 17.311 16.937 -1.600 1.00 44.06 79 GLY A N 1
ATOM 603 C CA . GLY A 1 79 ? 18.225 17.791 -2.365 1.00 44.06 79 GLY A CA 1
ATOM 604 C C . GLY A 1 79 ? 17.747 18.377 -3.695 1.00 44.06 79 GLY A C 1
ATOM 605 O O . GLY A 1 79 ? 18.119 17.890 -4.755 1.00 44.06 79 GLY A O 1
ATOM 606 N N . ALA A 1 80 ? 17.084 19.527 -3.628 1.00 41.59 80 ALA A N 1
ATOM 607 C CA . ALA A 1 80 ? 17.352 20.622 -4.556 1.00 41.59 80 ALA A CA 1
ATOM 608 C C . ALA A 1 80 ? 17.247 2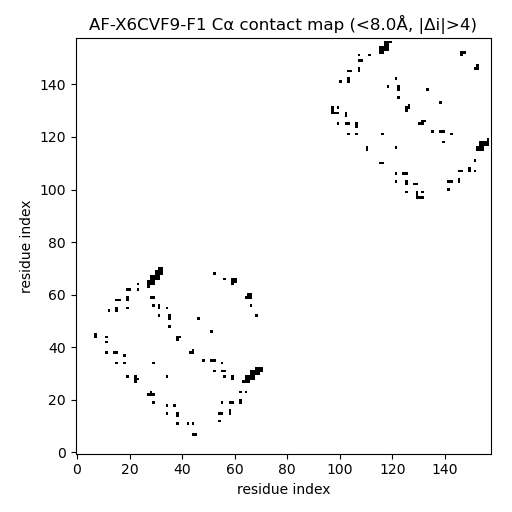1.922 -3.756 1.00 41.59 80 ALA A C 1
ATOM 610 O O . ALA A 1 80 ? 16.155 22.427 -3.502 1.00 41.59 80 ALA A O 1
ATOM 611 N N . GLU A 1 81 ? 18.395 22.410 -3.286 1.00 49.38 81 GLU A N 1
ATOM 612 C CA . GLU A 1 81 ? 18.526 23.800 -2.869 1.00 49.38 81 GLU A CA 1
ATOM 613 C C . GLU A 1 81 ? 18.227 24.674 -4.090 1.00 49.38 81 GLU A C 1
ATOM 615 O O . GLU A 1 81 ? 19.023 24.770 -5.020 1.00 49.38 81 GLU A O 1
ATOM 620 N N . ALA A 1 82 ? 17.046 25.278 -4.100 1.00 40.25 82 ALA A N 1
ATOM 621 C CA . ALA A 1 82 ? 16.795 26.497 -4.840 1.00 40.25 82 ALA A CA 1
ATOM 622 C C . ALA A 1 82 ? 16.282 27.505 -3.818 1.00 40.25 82 ALA A C 1
ATOM 624 O O . ALA A 1 82 ? 15.118 27.501 -3.419 1.00 40.25 82 ALA A O 1
ATOM 625 N N . ASP A 1 83 ? 17.236 28.299 -3.353 1.00 46.59 83 ASP A N 1
ATOM 626 C CA . ASP A 1 83 ? 17.056 29.573 -2.687 1.00 46.59 83 ASP A CA 1
ATOM 627 C C . ASP A 1 83 ? 16.038 30.426 -3.460 1.00 46.59 83 ASP A C 1
ATOM 629 O O . ASP A 1 83 ? 16.341 30.959 -4.524 1.00 46.59 83 ASP A O 1
ATOM 633 N N . LEU A 1 84 ? 14.807 30.501 -2.951 1.00 54.09 84 LEU A N 1
ATOM 634 C CA . LEU A 1 84 ? 13.837 31.544 -3.273 1.00 54.09 84 LEU A CA 1
ATOM 635 C C . LEU A 1 84 ? 13.107 31.908 -1.983 1.00 54.09 84 LEU A C 1
ATOM 637 O O . LEU A 1 84 ? 12.057 31.373 -1.624 1.00 54.09 84 LEU A O 1
ATOM 641 N N . ASP A 1 85 ? 13.744 32.817 -1.261 1.00 45.31 85 ASP A N 1
ATOM 642 C CA . ASP A 1 85 ? 13.190 33.534 -0.133 1.00 45.31 85 ASP A CA 1
ATOM 643 C C . ASP A 1 85 ? 11.870 34.246 -0.498 1.00 45.31 85 ASP A C 1
ATOM 645 O O . ASP A 1 85 ? 11.759 34.974 -1.485 1.00 45.31 85 ASP A O 1
ATOM 649 N N . ARG A 1 86 ? 10.930 34.115 0.441 1.00 51.22 86 ARG A N 1
ATOM 650 C CA . ARG A 1 86 ? 9.892 35.081 0.825 1.00 51.22 86 ARG A CA 1
ATOM 651 C C . ARG A 1 86 ? 8.539 35.113 0.091 1.00 51.22 86 ARG A C 1
ATOM 653 O O . ARG A 1 86 ? 8.397 35.569 -1.035 1.00 51.22 86 ARG A O 1
ATOM 660 N N . LYS A 1 87 ? 7.530 34.894 0.951 1.00 46.03 87 LYS A N 1
ATOM 661 C CA . LYS A 1 87 ? 6.104 35.280 0.893 1.00 46.03 87 LYS A CA 1
ATOM 662 C C . LYS A 1 87 ? 5.188 34.362 0.084 1.00 46.03 87 LYS A C 1
ATOM 664 O O . LYS A 1 87 ? 4.886 34.651 -1.059 1.00 46.03 87 LYS A O 1
ATOM 669 N N . ASP A 1 88 ? 4.683 33.311 0.730 1.00 37.53 88 ASP A N 1
ATOM 670 C CA . ASP A 1 88 ? 3.267 33.264 1.141 1.00 37.53 88 ASP A CA 1
ATOM 671 C C . ASP A 1 88 ? 3.011 32.019 2.016 1.00 37.53 88 ASP A C 1
ATOM 673 O O . ASP A 1 88 ? 2.535 30.978 1.572 1.00 37.53 88 ASP A O 1
ATOM 677 N N . GLN A 1 89 ? 3.390 32.095 3.296 1.00 43.75 89 GLN A N 1
ATOM 678 C CA . GLN A 1 89 ? 2.851 31.195 4.322 1.00 43.75 89 GLN A CA 1
ATOM 679 C C . GLN A 1 89 ? 1.623 31.858 4.948 1.00 43.75 89 GLN A C 1
ATOM 681 O O . GLN A 1 89 ? 1.614 32.177 6.132 1.00 43.75 89 GLN A O 1
ATOM 686 N N . THR A 1 90 ? 0.580 32.087 4.155 1.00 49.34 90 THR A N 1
ATOM 687 C CA . THR A 1 90 ? -0.742 32.412 4.688 1.00 49.34 90 THR A CA 1
ATOM 688 C C . THR A 1 90 ? -1.730 31.422 4.098 1.00 49.34 90 THR A C 1
ATOM 690 O O . THR A 1 90 ? -1.880 31.333 2.888 1.00 49.34 90 THR A O 1
ATOM 693 N N . MET A 1 91 ? -2.398 30.682 4.987 1.00 38.66 91 MET A N 1
ATOM 694 C CA . MET A 1 91 ? -3.403 29.630 4.749 1.00 38.66 91 MET A CA 1
ATOM 695 C C . MET A 1 91 ? -2.935 28.169 4.880 1.00 38.66 91 MET A C 1
ATOM 697 O O . MET A 1 91 ? -3.431 27.278 4.193 1.00 38.66 91 MET A O 1
ATOM 701 N N . ARG A 1 92 ? -2.072 27.872 5.864 1.00 35.84 92 ARG A N 1
ATOM 702 C CA . ARG A 1 92 ? -2.014 26.526 6.463 1.00 35.84 92 ARG A CA 1
ATOM 703 C C . ARG A 1 92 ? -3.154 26.393 7.478 1.00 35.84 92 ARG A C 1
ATOM 705 O O . ARG A 1 92 ? -3.070 26.932 8.577 1.00 35.84 92 ARG A O 1
ATOM 712 N N . ALA A 1 93 ? -4.224 25.701 7.094 1.00 36.09 93 ALA A N 1
ATOM 713 C CA . ALA A 1 93 ? -5.268 25.286 8.027 1.00 36.09 93 ALA A CA 1
ATOM 714 C C . ALA A 1 93 ? -4.665 24.377 9.127 1.00 36.09 93 ALA A C 1
ATOM 716 O O . ALA A 1 93 ? -3.795 23.552 8.821 1.00 36.09 93 ALA A O 1
ATOM 717 N N . PRO A 1 94 ? -5.080 24.512 10.398 1.00 47.50 94 PRO A N 1
ATOM 718 C CA . PRO A 1 94 ? -4.524 23.737 11.496 1.00 47.50 94 PRO A CA 1
ATOM 719 C C . PRO A 1 94 ? -5.133 22.332 11.488 1.00 47.50 94 PRO A C 1
ATOM 721 O O . PRO A 1 94 ? -6.313 22.157 11.772 1.00 47.50 94 PRO A O 1
ATOM 724 N N . ALA A 1 95 ? -4.328 21.319 11.179 1.00 41.75 95 ALA A N 1
ATOM 725 C CA . ALA A 1 95 ? -4.653 19.931 11.494 1.00 41.75 95 ALA A CA 1
ATOM 726 C C . ALA A 1 95 ? -3.673 19.431 12.562 1.00 41.75 95 ALA A C 1
ATOM 728 O O . ALA A 1 95 ? -2.752 18.659 12.300 1.00 41.75 95 ALA A O 1
ATOM 729 N N . GLU A 1 96 ? -3.872 19.930 13.781 1.00 48.19 96 GLU A N 1
ATOM 730 C CA . GLU A 1 96 ? -3.483 19.245 15.011 1.00 48.19 96 GLU A CA 1
ATOM 731 C C . GLU A 1 96 ? -4.272 17.934 15.120 1.00 48.19 96 GLU A C 1
ATOM 733 O O . GLU A 1 96 ? -5.349 17.891 15.701 1.00 48.19 96 GLU A O 1
ATOM 738 N N . THR A 1 97 ? -3.724 16.838 14.605 1.00 50.59 97 THR A N 1
ATOM 739 C CA . THR A 1 97 ? -3.892 15.529 15.248 1.00 50.59 97 THR A CA 1
ATOM 740 C C . THR A 1 97 ? -2.589 14.770 15.067 1.00 50.59 97 THR A C 1
ATOM 742 O O . THR A 1 97 ? -2.375 14.122 14.044 1.00 50.59 97 THR A O 1
ATOM 745 N N . THR A 1 98 ? -1.670 14.886 16.020 1.00 66.31 98 THR A N 1
ATOM 746 C CA . THR A 1 98 ? -0.434 14.104 15.995 1.00 66.31 98 THR A CA 1
ATOM 747 C C . THR A 1 98 ? -0.794 12.617 15.987 1.00 66.31 98 THR A C 1
ATOM 749 O O . THR A 1 98 ? -1.439 12.134 16.919 1.00 66.31 98 THR A O 1
ATOM 752 N N . ASP A 1 99 ? -0.455 11.902 14.912 1.00 80.12 99 ASP A N 1
ATOM 753 C CA . ASP A 1 99 ? -0.885 10.518 14.690 1.00 80.12 99 ASP A CA 1
ATOM 754 C C . ASP A 1 99 ? -0.195 9.550 15.666 1.00 80.12 99 ASP A C 1
ATOM 756 O O . ASP A 1 99 ? 0.886 9.010 15.418 1.00 80.12 99 ASP A O 1
ATOM 760 N N . VAL A 1 100 ? -0.849 9.327 16.807 1.00 83.44 100 VAL A N 1
ATOM 761 C CA . VAL A 1 100 ? -0.392 8.405 17.853 1.00 83.44 100 VAL A CA 1
ATOM 762 C C . VAL A 1 100 ? -0.337 6.963 17.341 1.00 83.44 100 VAL A C 1
ATOM 764 O O . VAL A 1 100 ? 0.540 6.199 17.739 1.00 83.44 100 VAL A O 1
ATOM 767 N N . ALA A 1 101 ? -1.241 6.571 16.441 1.00 85.00 101 ALA A N 1
ATOM 768 C CA . ALA A 1 101 ? -1.292 5.205 15.937 1.00 85.00 101 ALA A CA 1
ATOM 769 C C . ALA A 1 101 ? -0.136 4.917 14.969 1.00 85.00 101 ALA A C 1
ATOM 771 O O . ALA A 1 101 ? 0.500 3.867 15.093 1.00 85.00 101 ALA A O 1
ATOM 772 N N . GLY A 1 102 ? 0.163 5.850 14.064 1.00 83.69 102 GLY A N 1
ATOM 773 C CA . GLY A 1 102 ? 1.310 5.761 13.163 1.00 83.69 102 GLY A CA 1
ATOM 774 C C . GLY A 1 102 ? 2.646 5.832 13.903 1.00 83.69 102 GLY A C 1
ATOM 775 O O . GLY A 1 102 ? 3.561 5.061 13.606 1.00 83.69 102 GLY A O 1
ATOM 776 N N . ALA A 1 103 ? 2.756 6.685 14.928 1.00 86.06 103 ALA A N 1
ATOM 777 C CA . ALA A 1 103 ? 3.949 6.741 15.773 1.00 86.06 103 ALA A CA 1
ATOM 778 C C . ALA A 1 103 ? 4.190 5.419 16.526 1.00 86.06 103 ALA A C 1
ATOM 780 O O . ALA A 1 103 ? 5.330 4.955 16.593 1.00 86.06 103 ALA A O 1
ATOM 781 N N . ALA A 1 104 ? 3.131 4.776 17.030 1.00 87.75 104 ALA A N 1
ATOM 782 C CA . ALA A 1 104 ? 3.223 3.465 17.670 1.00 87.75 104 ALA A CA 1
ATOM 783 C C . ALA A 1 104 ? 3.705 2.372 16.695 1.00 87.75 104 ALA A C 1
ATOM 785 O O . ALA A 1 104 ? 4.594 1.596 17.046 1.00 87.75 104 ALA A O 1
ATOM 786 N N . ASP A 1 105 ? 3.195 2.342 15.457 1.00 87.69 105 ASP A N 1
ATOM 787 C CA . ASP A 1 105 ? 3.661 1.388 14.437 1.00 87.69 105 ASP A CA 1
ATOM 788 C C . ASP A 1 105 ? 5.139 1.601 14.083 1.00 87.69 105 ASP A C 1
ATOM 790 O O . ASP A 1 105 ? 5.885 0.636 13.917 1.00 87.69 105 ASP A O 1
ATOM 794 N N . ALA A 1 106 ? 5.588 2.857 13.997 1.00 85.06 106 ALA A N 1
ATOM 795 C CA . ALA A 1 106 ? 6.981 3.186 13.701 1.00 85.06 106 ALA A CA 1
ATOM 796 C C . ALA A 1 106 ? 7.939 2.755 14.827 1.00 85.06 106 ALA A C 1
ATOM 798 O O . ALA A 1 106 ? 9.028 2.244 14.547 1.00 85.06 106 ALA A O 1
ATOM 799 N N . ILE A 1 107 ? 7.528 2.925 16.090 1.00 87.06 107 ILE A N 1
ATOM 800 C CA . ILE A 1 107 ? 8.296 2.481 17.263 1.00 87.06 107 ILE A CA 1
ATOM 801 C C . ILE A 1 107 ? 8.399 0.950 17.257 1.00 87.06 107 ILE A C 1
ATOM 803 O O . ILE A 1 107 ? 9.501 0.410 17.305 1.00 87.06 107 ILE A O 1
ATOM 807 N N . LEU A 1 108 ? 7.280 0.238 17.107 1.00 86.50 108 LEU A N 1
ATOM 808 C CA . LEU A 1 108 ? 7.279 -1.230 17.101 1.00 86.50 108 LEU A CA 1
ATOM 809 C C . LEU A 1 108 ? 8.026 -1.818 15.896 1.00 86.50 108 LEU A C 1
ATOM 811 O O . LEU A 1 108 ? 8.734 -2.812 16.035 1.00 86.50 108 LEU A O 1
ATOM 815 N N . GLY A 1 109 ? 7.922 -1.185 14.725 1.00 81.81 109 GLY A N 1
ATOM 816 C CA . GLY A 1 109 ? 8.636 -1.600 13.518 1.00 81.81 109 GLY A CA 1
ATOM 817 C C . GLY A 1 109 ? 10.156 -1.479 13.643 1.00 81.81 109 GLY A C 1
ATOM 818 O O . GLY A 1 109 ? 10.873 -2.365 13.185 1.00 81.81 109 GLY A O 1
ATOM 819 N N . SER A 1 110 ? 10.646 -0.426 14.302 1.00 77.88 110 SER A N 1
ATOM 820 C CA . SER A 1 110 ? 12.087 -0.201 14.508 1.00 77.88 110 SER A CA 1
ATOM 821 C C . SER A 1 110 ? 12.711 -1.203 15.487 1.00 77.88 110 SER A C 1
ATOM 823 O O . SER A 1 110 ? 13.891 -1.521 15.378 1.00 77.88 110 SER A O 1
ATOM 825 N N . HIS A 1 111 ? 11.921 -1.728 16.428 1.00 71.00 111 HIS A N 1
ATOM 826 C CA . HIS A 1 111 ? 12.386 -2.630 17.488 1.00 71.00 111 HIS A CA 1
ATOM 827 C C . HIS A 1 111 ? 12.123 -4.117 17.206 1.00 71.00 111 HIS A C 1
ATOM 829 O O . HIS A 1 111 ? 12.384 -4.961 18.059 1.00 71.00 111 HIS A O 1
ATOM 835 N N . ARG A 1 112 ? 11.657 -4.459 15.998 1.00 66.06 112 ARG A N 1
ATOM 836 C CA . ARG A 1 112 ? 11.321 -5.837 15.612 1.00 66.06 112 ARG A CA 1
ATOM 837 C C . ARG A 1 112 ? 12.519 -6.792 15.605 1.00 66.06 112 ARG A C 1
ATOM 839 O O . ARG A 1 112 ? 12.328 -7.981 15.833 1.00 66.06 112 ARG A O 1
ATOM 846 N N . GLU A 1 113 ? 13.725 -6.296 15.327 1.00 59.28 113 GLU A N 1
ATOM 847 C CA . GLU A 1 113 ? 14.864 -7.170 15.009 1.00 59.28 113 GLU A CA 1
ATOM 848 C C . GLU A 1 113 ? 15.975 -7.206 16.065 1.00 59.28 113 GLU A C 1
ATOM 850 O O . GLU A 1 113 ? 16.744 -8.157 16.041 1.00 59.28 113 GLU A O 1
ATOM 855 N N . ASN A 1 114 ? 16.082 -6.251 17.005 1.00 53.19 114 ASN A N 1
ATOM 856 C CA . ASN A 1 114 ? 17.276 -6.189 17.876 1.00 53.19 114 ASN A CA 1
ATOM 857 C C . ASN A 1 114 ? 17.108 -5.605 19.292 1.00 53.19 114 ASN A C 1
ATOM 859 O O . ASN A 1 114 ? 18.111 -5.369 19.962 1.00 53.19 114 ASN A O 1
ATOM 863 N N . ALA A 1 115 ? 15.896 -5.372 19.803 1.00 58.16 115 ALA A N 1
ATOM 864 C CA . ALA A 1 115 ? 15.767 -4.869 21.172 1.00 58.16 115 ALA A CA 1
ATOM 865 C C . ALA A 1 115 ? 14.447 -5.273 21.827 1.00 58.16 115 ALA A C 1
ATOM 867 O O . ALA A 1 115 ? 13.368 -4.950 21.338 1.00 58.16 115 ALA A O 1
ATOM 868 N N . SER A 1 116 ? 14.550 -5.924 22.985 1.00 68.69 116 SER A N 1
ATOM 869 C CA . SER A 1 116 ? 13.443 -6.150 23.908 1.00 68.69 116 SER A CA 1
ATOM 870 C C . SER A 1 116 ? 12.923 -4.799 24.412 1.00 68.69 116 SER A C 1
ATOM 872 O O . SER A 1 116 ? 13.517 -4.186 25.300 1.00 68.69 116 SER A O 1
ATOM 874 N N . LEU A 1 117 ? 11.847 -4.297 23.808 1.00 77.56 117 LEU A N 1
ATOM 875 C CA . LEU A 1 117 ? 11.237 -3.026 24.184 1.00 77.56 117 LEU A CA 1
ATOM 876 C C . LEU A 1 117 ? 10.366 -3.224 25.433 1.00 77.56 117 LEU A C 1
ATOM 878 O O . LEU A 1 117 ? 9.508 -4.103 25.477 1.00 77.56 117 LEU A O 1
ATOM 882 N N . SER A 1 118 ? 10.588 -2.398 26.446 1.00 86.31 118 SER A N 1
ATOM 883 C CA . SER A 1 118 ? 9.735 -2.279 27.631 1.00 86.31 118 SER A CA 1
ATOM 884 C C . SER A 1 118 ? 8.415 -1.576 27.286 1.00 86.31 118 SER A C 1
ATOM 886 O O . SER A 1 118 ? 8.391 -0.683 26.432 1.00 86.31 118 SER A O 1
ATOM 888 N N . MET A 1 11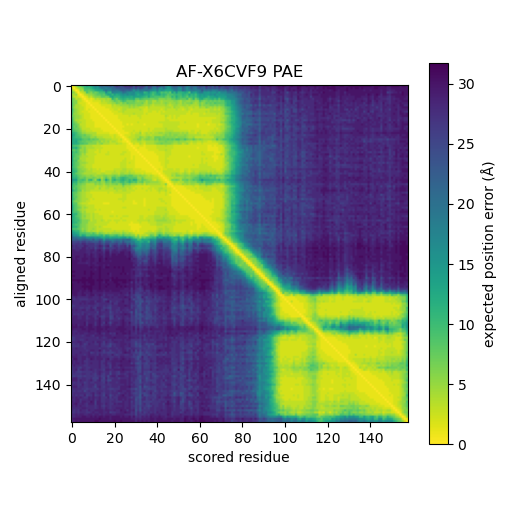9 ? 7.320 -1.922 27.973 1.00 88.06 119 MET A N 1
ATOM 889 C CA . MET A 1 119 ? 6.034 -1.232 27.791 1.00 88.06 119 MET A CA 1
ATOM 890 C C . MET A 1 119 ? 6.129 0.241 28.221 1.00 88.06 119 MET A C 1
ATOM 892 O O . MET A 1 119 ? 5.677 1.133 27.503 1.00 88.06 119 MET A O 1
ATOM 896 N N . LYS A 1 120 ? 6.803 0.524 29.343 1.00 87.94 120 LYS A N 1
ATOM 897 C CA . LYS A 1 120 ? 7.039 1.899 29.812 1.00 87.94 120 LYS A CA 1
ATOM 898 C C . LYS A 1 120 ? 7.896 2.702 28.836 1.00 87.94 120 LYS A C 1
ATOM 900 O O . LYS A 1 120 ? 7.582 3.858 28.554 1.00 87.94 120 LYS A O 1
ATOM 905 N N . ALA A 1 121 ? 8.945 2.089 28.288 1.00 87.81 121 ALA A N 1
ATOM 906 C CA . ALA A 1 121 ? 9.798 2.728 27.288 1.00 87.81 121 ALA A CA 1
ATOM 907 C C . ALA A 1 121 ? 9.016 3.070 26.008 1.00 87.81 121 ALA A C 1
ATOM 909 O O . ALA A 1 121 ? 9.158 4.166 25.467 1.00 87.81 121 ALA A O 1
ATOM 910 N N . ALA A 1 122 ? 8.138 2.168 25.560 1.00 88.19 122 ALA A N 1
ATOM 911 C CA . ALA A 1 122 ? 7.273 2.395 24.406 1.00 88.19 122 ALA A CA 1
ATOM 912 C C . ALA A 1 122 ? 6.343 3.602 24.609 1.00 88.19 122 ALA A C 1
ATOM 914 O O . ALA A 1 122 ? 6.215 4.446 23.721 1.00 88.19 122 ALA A O 1
ATOM 915 N N . ILE A 1 123 ? 5.727 3.710 25.790 1.00 90.38 123 ILE A N 1
ATOM 916 C CA . ILE A 1 123 ? 4.841 4.824 26.152 1.00 90.38 123 ILE A CA 1
ATOM 917 C C . ILE A 1 123 ? 5.617 6.143 26.213 1.00 90.38 123 ILE A C 1
ATOM 919 O O . ILE A 1 123 ? 5.150 7.148 25.676 1.00 90.38 123 ILE A O 1
ATOM 923 N N . ALA A 1 124 ? 6.804 6.147 26.824 1.00 89.81 124 ALA A N 1
ATOM 924 C CA . ALA A 1 124 ? 7.647 7.337 26.915 1.00 89.81 124 ALA A CA 1
ATOM 925 C C . ALA A 1 124 ? 8.026 7.867 25.523 1.00 89.81 124 ALA A C 1
ATOM 927 O O . ALA A 1 124 ? 7.799 9.042 25.236 1.00 89.81 124 ALA A O 1
ATOM 928 N N . LEU A 1 125 ? 8.486 6.986 24.629 1.00 88.50 125 LEU A N 1
ATOM 929 C CA . LEU A 1 125 ? 8.802 7.335 23.240 1.00 88.50 125 LEU A CA 1
ATOM 930 C C . LEU A 1 125 ? 7.576 7.840 22.477 1.00 88.50 125 LEU A C 1
ATOM 932 O O . LEU A 1 125 ? 7.671 8.755 21.659 1.00 88.50 125 LEU A O 1
ATOM 936 N N . LEU A 1 126 ? 6.406 7.256 22.739 1.00 89.62 126 LEU A N 1
ATOM 937 C CA . LEU A 1 126 ? 5.167 7.677 22.104 1.00 89.62 126 LEU A CA 1
ATOM 938 C C . LEU A 1 126 ? 4.768 9.086 22.556 1.00 89.62 126 LEU A C 1
ATOM 940 O O . LEU A 1 126 ? 4.382 9.902 21.721 1.00 89.62 126 LEU A O 1
ATOM 944 N N . ARG A 1 127 ? 4.910 9.404 23.847 1.00 88.81 127 ARG A N 1
ATOM 945 C CA . ARG A 1 127 ? 4.674 10.752 24.386 1.00 88.81 127 ARG A CA 1
ATOM 946 C C . ARG A 1 127 ? 5.676 11.766 23.856 1.00 88.81 127 ARG A C 1
ATOM 948 O O . ARG A 1 127 ? 5.255 12.838 23.437 1.00 88.81 127 ARG A O 1
ATOM 955 N N . GLU A 1 128 ? 6.955 11.415 23.814 1.00 86.94 128 GLU A N 1
ATOM 956 C CA . GLU A 1 128 ? 8.013 12.270 23.273 1.00 86.94 128 GLU A CA 1
ATOM 957 C C . GLU A 1 128 ? 7.754 12.618 21.802 1.00 86.94 128 GLU A C 1
ATOM 959 O O . GLU A 1 128 ? 7.804 13.782 21.416 1.00 86.94 128 GLU A O 1
ATOM 964 N N . ARG A 1 129 ? 7.393 11.621 20.983 1.00 83.88 129 ARG A N 1
ATOM 965 C CA . ARG A 1 129 ? 7.162 11.824 19.546 1.00 83.88 129 ARG A CA 1
ATOM 966 C C . ARG A 1 129 ? 5.849 12.518 19.218 1.00 83.88 129 ARG A C 1
ATOM 968 O O . ARG A 1 129 ? 5.752 13.133 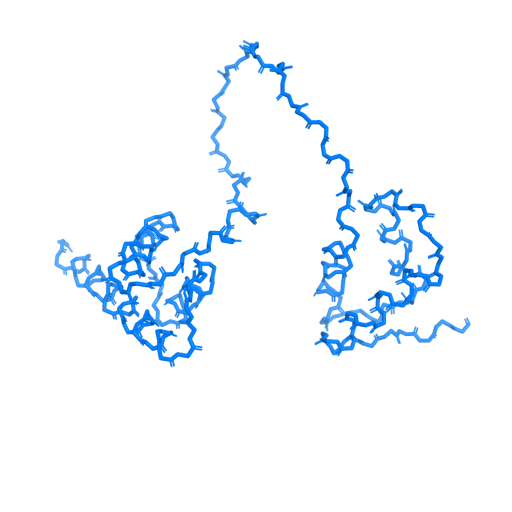18.160 1.00 83.88 129 ARG A O 1
ATOM 975 N N . THR A 1 130 ? 4.825 12.366 20.060 1.00 83.75 130 THR A N 1
ATOM 976 C CA . THR A 1 130 ? 3.462 12.795 19.705 1.00 83.75 130 THR A CA 1
ATOM 977 C C . THR A 1 130 ? 2.902 13.923 20.563 1.00 83.75 130 THR A C 1
ATOM 979 O O . THR A 1 130 ? 1.895 14.522 20.191 1.00 83.75 130 THR A O 1
ATOM 982 N N . GLY A 1 131 ? 3.502 14.202 21.722 1.00 83.94 131 GLY A N 1
ATOM 983 C CA . GLY A 1 131 ? 2.946 15.121 22.717 1.00 83.94 131 GLY A CA 1
ATOM 984 C C . GLY A 1 131 ? 1.604 14.657 23.299 1.00 83.94 131 GLY A C 1
ATOM 985 O O . GLY A 1 131 ? 0.872 15.461 23.879 1.00 83.94 131 GLY A O 1
ATOM 986 N N . THR A 1 132 ? 1.235 13.381 23.125 1.00 82.44 132 THR A N 1
ATOM 987 C CA . THR A 1 132 ? -0.082 12.877 23.528 1.00 82.44 132 THR A CA 1
ATOM 988 C C . THR A 1 132 ? -0.311 12.993 25.036 1.00 82.44 132 THR A C 1
ATOM 990 O O . THR A 1 132 ? 0.521 12.592 25.853 1.00 82.44 132 THR A O 1
ATOM 993 N N . LYS A 1 133 ? -1.494 13.498 25.407 1.00 85.88 133 LYS A N 1
ATOM 994 C CA . LYS A 1 133 ? -1.987 13.580 26.794 1.00 85.88 133 LYS A CA 1
ATOM 995 C C . LYS A 1 133 ? -2.883 12.398 27.187 1.00 85.88 133 LYS A C 1
ATOM 997 O O . LYS A 1 133 ? -3.479 12.422 28.258 1.00 85.88 133 LYS A O 1
ATOM 1002 N N . ARG A 1 134 ? -3.003 11.374 26.331 1.00 84.75 134 ARG A N 1
ATOM 1003 C CA . ARG A 1 134 ? -3.784 10.154 26.618 1.00 84.75 134 ARG A CA 1
ATOM 1004 C C . ARG A 1 134 ? -3.265 9.458 27.876 1.00 84.75 134 ARG A C 1
ATOM 1006 O O . ARG A 1 134 ? -2.100 9.634 28.233 1.00 84.75 134 ARG A O 1
ATOM 1013 N N . SER A 1 135 ? -4.120 8.693 28.550 1.00 89.38 135 SER A N 1
ATOM 1014 C CA . SER A 1 135 ? -3.731 7.910 29.727 1.00 89.38 135 SER A CA 1
ATOM 1015 C C . SER A 1 135 ? -2.808 6.754 29.338 1.00 89.38 135 SER A C 1
ATOM 1017 O O . SER A 1 135 ? -2.878 6.253 28.216 1.00 89.38 135 SER A O 1
ATOM 1019 N N . ASP A 1 136 ? -1.963 6.307 30.269 1.00 87.62 136 ASP A N 1
ATOM 1020 C CA . ASP A 1 136 ? -1.062 5.174 30.019 1.00 87.62 136 ASP A CA 1
ATOM 1021 C C . A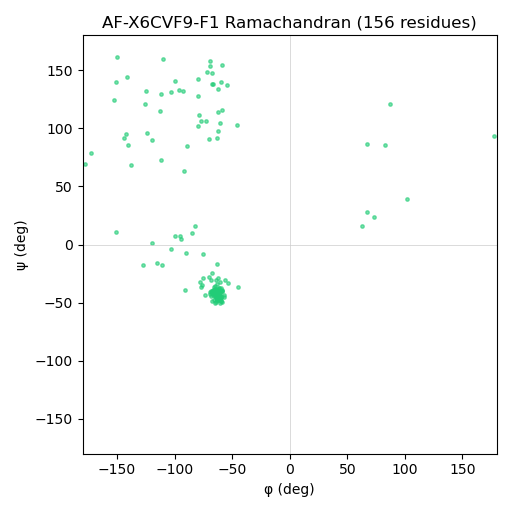SP A 1 136 ? -1.844 3.911 29.640 1.00 87.62 136 ASP A C 1
ATOM 1023 O O . ASP A 1 136 ? -1.477 3.252 28.678 1.00 87.62 136 ASP A O 1
ATOM 1027 N N . ALA A 1 137 ? -2.991 3.647 30.276 1.00 89.69 137 ALA A N 1
ATOM 1028 C CA . ALA A 1 137 ? -3.842 2.501 29.947 1.00 89.69 137 ALA A CA 1
ATOM 1029 C C . ALA A 1 137 ? -4.354 2.504 28.488 1.00 89.69 137 ALA A C 1
ATOM 1031 O O . ALA A 1 137 ? -4.440 1.446 27.862 1.00 89.69 137 ALA A O 1
ATOM 1032 N N . ASP A 1 138 ? -4.679 3.676 27.922 1.00 87.38 138 ASP A N 1
ATOM 1033 C CA . ASP A 1 138 ? -5.085 3.781 26.509 1.00 87.38 138 ASP A CA 1
ATOM 1034 C C . ASP A 1 138 ? -3.899 3.498 25.576 1.00 87.38 138 ASP A C 1
ATOM 1036 O O . ASP A 1 138 ? -4.021 2.758 24.596 1.00 87.38 138 ASP A O 1
ATOM 1040 N N . LEU A 1 139 ? -2.726 4.045 25.910 1.00 90.31 139 LEU A N 1
ATOM 1041 C CA . LEU A 1 139 ? -1.500 3.849 25.138 1.00 90.31 139 LEU A CA 1
ATOM 1042 C C . LEU A 1 139 ? -1.016 2.395 25.204 1.00 90.31 139 LEU A C 1
ATOM 1044 O O . LEU A 1 139 ? -0.638 1.840 24.175 1.00 90.31 139 LEU A O 1
ATOM 1048 N N . GLU A 1 140 ? -1.102 1.755 26.369 1.00 90.88 140 GLU A N 1
ATOM 1049 C CA . GLU A 1 140 ? -0.842 0.327 26.561 1.00 90.88 140 GLU A CA 1
ATOM 1050 C C . GLU A 1 140 ? -1.780 -0.528 25.715 1.00 90.88 140 GLU A C 1
ATOM 1052 O O . GLU A 1 140 ? -1.326 -1.414 24.992 1.00 90.88 140 GLU A O 1
ATOM 1057 N N . GLY A 1 141 ? -3.084 -0.239 25.751 1.00 89.00 141 GLY A N 1
ATOM 1058 C CA . GLY A 1 141 ? -4.072 -0.954 24.949 1.00 89.00 141 GLY A CA 1
ATOM 1059 C C . GLY A 1 141 ? -3.805 -0.836 23.447 1.00 89.00 141 GLY A C 1
ATOM 1060 O O . GLY A 1 141 ? -3.942 -1.816 22.710 1.00 89.00 141 GLY A O 1
ATOM 1061 N N . LEU A 1 142 ? -3.390 0.344 22.981 1.00 90.38 142 LEU A N 1
ATOM 1062 C CA . LEU A 1 142 ? -3.009 0.579 21.588 1.00 90.38 142 LEU A CA 1
ATOM 1063 C C . LEU A 1 142 ? -1.731 -0.182 21.207 1.00 90.38 142 LEU A C 1
ATOM 1065 O O . LEU A 1 142 ? -1.702 -0.868 20.181 1.00 90.38 142 LEU A O 1
ATOM 1069 N N . LEU A 1 143 ? -0.691 -0.074 22.033 1.00 90.31 143 LEU A N 1
ATOM 1070 C CA . LEU A 1 143 ? 0.606 -0.712 21.822 1.00 90.31 143 LEU A CA 1
ATOM 1071 C C . LEU A 1 143 ? 0.495 -2.238 21.852 1.00 90.31 143 LEU A C 1
ATOM 1073 O O . LEU A 1 143 ? 1.023 -2.891 20.959 1.00 90.31 143 LEU A O 1
ATOM 1077 N N . ALA A 1 144 ? -0.257 -2.809 22.795 1.00 89.12 144 ALA A N 1
ATOM 1078 C CA . ALA A 1 144 ? -0.504 -4.248 22.880 1.00 89.12 144 ALA A CA 1
ATOM 1079 C C . ALA A 1 144 ? -1.210 -4.788 21.627 1.00 89.12 144 ALA A C 1
ATOM 1081 O O . ALA A 1 144 ? -0.799 -5.806 21.060 1.00 89.12 144 ALA A O 1
ATOM 1082 N N . LYS A 1 145 ? -2.246 -4.084 21.147 1.00 89.50 145 LYS A N 1
ATOM 1083 C CA . LYS A 1 145 ? -2.967 -4.460 19.920 1.00 89.50 145 LYS A CA 1
ATOM 1084 C C . LYS A 1 145 ? -2.046 -4.436 18.700 1.00 89.50 145 LYS A C 1
ATOM 1086 O O . LYS A 1 145 ? -2.022 -5.397 17.935 1.00 89.50 145 LYS A O 1
ATOM 1091 N N . LYS A 1 146 ? -1.260 -3.372 18.532 1.00 89.25 146 LYS A N 1
ATOM 1092 C CA . LYS A 1 146 ? -0.327 -3.234 17.401 1.00 89.25 146 LYS A CA 1
ATOM 1093 C C . LYS A 1 146 ? 0.825 -4.233 17.473 1.00 89.25 146 LYS A C 1
ATOM 1095 O O . LYS A 1 146 ? 1.168 -4.841 16.464 1.00 89.25 146 LYS A O 1
ATOM 1100 N N . ALA A 1 147 ? 1.368 -4.471 18.662 1.00 86.19 147 ALA A N 1
ATOM 1101 C CA . ALA A 1 147 ? 2.421 -5.453 18.881 1.00 86.19 147 ALA A CA 1
ATOM 1102 C C . ALA A 1 147 ? 1.948 -6.877 18.557 1.00 86.19 147 ALA A C 1
ATOM 1104 O O . ALA A 1 147 ? 2.679 -7.616 17.907 1.00 86.19 147 ALA A O 1
ATOM 1105 N N . THR A 1 148 ? 0.698 -7.220 18.894 1.00 86.69 148 THR A N 1
ATOM 1106 C CA . THR A 1 148 ? 0.080 -8.505 18.514 1.00 86.69 148 THR A CA 1
ATOM 1107 C C . THR A 1 148 ? 0.024 -8.673 16.995 1.00 86.69 148 THR A C 1
ATOM 1109 O O . THR A 1 148 ? 0.392 -9.722 16.477 1.00 86.69 148 THR A O 1
ATOM 1112 N N . VAL A 1 149 ? -0.388 -7.630 16.267 1.00 85.69 149 VAL A N 1
ATOM 1113 C CA . VAL A 1 149 ? -0.439 -7.647 14.793 1.00 85.69 149 VAL A CA 1
ATOM 1114 C C . VAL A 1 149 ? 0.961 -7.773 14.179 1.00 85.69 149 VAL A C 1
ATOM 1116 O O . VAL A 1 149 ? 1.129 -8.437 13.158 1.00 85.69 149 VAL A O 1
ATOM 1119 N N . LEU A 1 150 ? 1.970 -7.153 14.795 1.00 80.06 150 LEU A N 1
ATOM 1120 C CA . LEU A 1 150 ? 3.349 -7.130 14.298 1.00 80.06 150 LEU A CA 1
ATOM 1121 C C . LEU A 1 150 ? 4.220 -8.295 14.804 1.00 80.06 150 LEU A C 1
ATOM 1123 O O . LEU A 1 150 ? 5.348 -8.447 14.332 1.00 80.06 150 LEU A O 1
ATOM 1127 N N . GLY A 1 151 ? 3.715 -9.116 15.731 1.00 78.75 151 GLY A N 1
ATOM 1128 C CA . GLY A 1 151 ? 4.465 -10.200 16.373 1.00 78.75 151 GLY A CA 1
ATOM 1129 C C . GLY A 1 151 ? 5.607 -9.710 17.271 1.00 78.75 151 GLY A C 1
ATOM 1130 O O . GLY A 1 151 ? 6.619 -10.392 17.401 1.00 78.75 151 GLY A O 1
ATOM 1131 N N . VAL A 1 152 ? 5.480 -8.509 17.842 1.00 82.38 152 VAL A N 1
ATOM 1132 C CA . VAL A 1 152 ? 6.479 -7.919 18.743 1.00 82.38 152 VAL A CA 1
ATOM 1133 C C . VAL A 1 152 ? 6.118 -8.274 20.181 1.00 82.38 152 VAL A C 1
ATOM 1135 O O . VAL A 1 152 ? 4.976 -8.101 20.604 1.00 82.38 152 VAL A O 1
ATOM 1138 N N . HIS A 1 153 ? 7.095 -8.750 20.948 1.00 82.31 153 HIS A N 1
ATOM 1139 C CA . HIS A 1 153 ? 6.925 -9.039 22.368 1.00 82.31 153 HIS A CA 1
ATOM 1140 C C . HIS A 1 153 ? 7.560 -7.932 23.207 1.00 82.31 153 HIS A C 1
ATOM 1142 O O . HIS A 1 153 ? 8.708 -7.554 22.975 1.00 82.31 153 HIS A O 1
ATOM 1148 N N . PHE A 1 154 ? 6.818 -7.427 24.192 1.00 81.44 154 PHE A N 1
ATOM 1149 C CA . PHE A 1 154 ? 7.379 -6.511 25.177 1.00 81.44 154 PHE A CA 1
ATOM 1150 C C . PHE A 1 154 ? 8.148 -7.289 26.240 1.00 81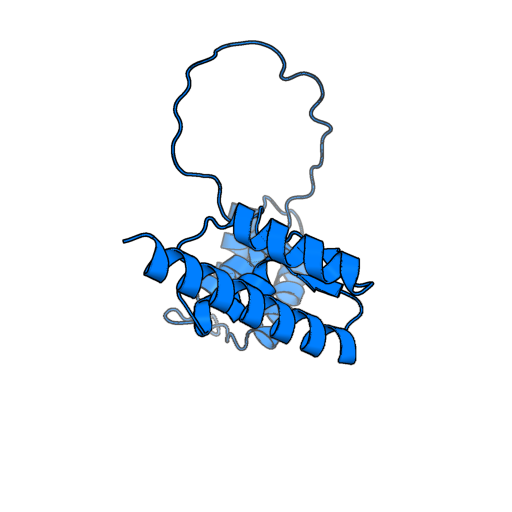.44 154 PHE A C 1
ATOM 1152 O O . PHE A 1 154 ? 7.719 -8.363 26.672 1.00 81.44 154 PHE A O 1
ATOM 1159 N N . SER A 1 155 ? 9.268 -6.726 26.685 1.00 79.81 155 SER A N 1
ATOM 1160 C CA . SER A 1 155 ? 9.939 -7.220 27.881 1.00 79.81 155 SER A CA 1
ATOM 1161 C C . SER A 1 155 ? 9.060 -6.950 29.096 1.00 79.81 155 SER A C 1
ATOM 1163 O O . SER A 1 155 ? 8.468 -5.874 29.215 1.00 79.81 155 SER A O 1
ATOM 1165 N N . ARG A 1 156 ? 8.976 -7.919 30.009 1.00 68.25 156 ARG A N 1
ATOM 1166 C CA . ARG A 1 156 ? 8.324 -7.710 31.299 1.00 68.25 156 ARG A CA 1
ATOM 1167 C C . ARG A 1 156 ? 9.248 -6.837 32.140 1.00 68.25 156 ARG A C 1
ATOM 1169 O O . ARG A 1 156 ? 10.284 -7.312 32.594 1.00 68.25 156 ARG A O 1
ATOM 1176 N N . ASP A 1 157 ? 8.879 -5.573 32.312 1.00 60.59 157 ASP A N 1
ATOM 1177 C CA . ASP A 1 157 ? 9.519 -4.707 33.299 1.00 60.59 157 ASP A CA 1
ATOM 1178 C C . ASP A 1 157 ? 9.273 -5.320 34.684 1.00 60.59 157 ASP A C 1
ATOM 1180 O O . ASP A 1 157 ? 8.119 -5.454 35.101 1.00 60.59 157 ASP A O 1
ATOM 1184 N N . ASN A 1 158 ? 10.343 -5.767 35.343 1.00 46.31 158 ASN A N 1
ATOM 1185 C CA . ASN A 1 158 ? 10.327 -6.207 36.737 1.00 46.31 158 ASN A CA 1
ATOM 1186 C C . ASN A 1 158 ? 10.649 -5.026 37.650 1.00 46.31 158 ASN A C 1
ATOM 1188 O O . ASN A 1 158 ? 11.642 -4.326 37.349 1.00 46.31 158 ASN A O 1
#

Foldseek 3Di:
DVVVLVVLVVVLLVQLLVVLVVCLVPAQADELVVSVVSSCVVPNRPDDSVVSLVSNCVNNVVSRHHYHDPPVVPDDPDDDDDDDDDDDPDDPDDDPDQPLLVQLLVVQVVCVPPDQAALVNSVVSSCVRRVDPDDSVVSSVSNVVSCVVVVHDHDPDD

pLDDT: mean 77.52, std 16.78, range [35.84, 93.31]

Nearest PDB structures (foldseek):
  3ol4-assembly1_B  TM=7.108E-01  e=3.897E+00  Mycolicibacterium smegmatis MC2 155
  8b4e-assembly1_A  TM=5.466E-01  e=2.549E+00  Vibrio cholerae